Protein AF-A0A1B6FSY3-F1 (afdb_monomer)

Sequence (109 aa):
LNVHLPANELNVYLFATKLNAHVPATELNVYLSAITLNAHVPATGLNVHLPDTELNVHLLDTGLNVHLPATELNVHLPANELNVYLFATKLNTHLPDTGLNVYLFATKL

Solvent-accessible surface area (backbone atoms only — not comparable to full-atom values): 5104 Å² total; per-residue (Å²): 87,80,47,80,54,78,44,61,70,50,77,48,78,50,76,40,68,43,35,38,39,43,42,41,26,45,34,37,40,40,38,44,37,27,47,35,38,39,39,41,33,46,34,55,32,38,39,40,39,41,56,29,44,33,38,40,39,40,40,39,27,53,31,40,38,38,41,40,44,25,44,35,34,38,41,38,45,44,30,49,30,39,41,38,40,40,36,23,45,34,38,47,79,45,68,60,64,82,41,81,46,77,48,81,45,62,80,34,112

pLDDT: mean 90.48, std 4.31, range [68.12, 95.81]

Organism: NCBI:txid1464854

Radius of gyration: 12.7 Å; Cα contacts (8 Å, |Δi|>4): 324; chains: 1; bounding box: 28×31×26 Å

Structure (mmCIF, N/CA/C/O backbone):
data_AF-A0A1B6FSY3-F1
#
_entry.id   AF-A0A1B6FSY3-F1
#
loop_
_atom_site.group_PDB
_atom_site.id
_atom_site.type_symbol
_atom_site.label_atom_id
_atom_site.label_alt_id
_atom_site.label_comp_id
_atom_site.label_asym_id
_atom_site.label_entity_id
_atom_site.label_seq_id
_atom_site.pdbx_PDB_ins_code
_atom_site.Cartn_x
_atom_site.Cartn_y
_atom_site.Cartn_z
_atom_site.occupancy
_atom_site.B_iso_or_equiv
_atom_site.auth_seq_id
_atom_site.auth_comp_id
_atom_site.auth_asym_id
_atom_site.auth_atom_id
_atom_site.pdbx_PDB_model_num
ATOM 1 N N . LEU A 1 1 ? 1.666 17.174 5.389 1.00 93.00 1 LEU A N 1
ATOM 2 C CA . LEU A 1 1 ? 2.772 17.353 4.429 1.00 93.00 1 LEU A CA 1
ATOM 3 C C . LEU A 1 1 ? 2.306 16.823 3.086 1.00 93.00 1 LEU A C 1
ATOM 5 O O . LEU A 1 1 ? 1.722 15.749 3.069 1.00 93.00 1 LEU A O 1
ATOM 9 N N . ASN A 1 2 ? 2.516 17.580 2.011 1.00 94.00 2 ASN A N 1
ATOM 10 C CA . ASN A 1 2 ? 2.194 17.149 0.652 1.00 94.00 2 ASN A CA 1
ATOM 11 C C . ASN A 1 2 ? 3.506 16.951 -0.102 1.00 94.00 2 ASN A C 1
ATOM 13 O O . ASN A 1 2 ? 4.346 17.851 -0.083 1.00 94.00 2 ASN A O 1
ATOM 17 N N . VAL A 1 3 ? 3.683 15.794 -0.733 1.00 91.25 3 VAL A N 1
ATOM 18 C CA . VAL A 1 3 ? 4.914 15.438 -1.446 1.00 91.25 3 VAL A CA 1
ATOM 19 C C . VAL A 1 3 ? 4.588 15.032 -2.873 1.00 91.25 3 VAL A C 1
ATOM 21 O O . VAL A 1 3 ? 3.689 14.225 -3.098 1.00 91.25 3 VAL A O 1
ATOM 24 N N . HIS A 1 4 ? 5.341 15.588 -3.821 1.00 92.69 4 HIS A N 1
ATOM 25 C CA . HIS A 1 4 ? 5.291 15.225 -5.231 1.00 92.69 4 HIS A CA 1
ATOM 26 C C . HIS A 1 4 ? 6.717 15.039 -5.756 1.00 92.69 4 HIS A C 1
ATOM 28 O O . HIS A 1 4 ? 7.483 16.002 -5.779 1.00 92.69 4 HIS A O 1
ATOM 34 N N . LEU A 1 5 ? 7.082 13.807 -6.118 1.00 85.75 5 LEU A N 1
ATOM 35 C CA . LEU A 1 5 ? 8.460 13.439 -6.469 1.00 85.75 5 LEU A CA 1
ATOM 36 C C . LEU A 1 5 ? 8.487 12.493 -7.680 1.00 85.75 5 LEU A C 1
ATOM 38 O O . LEU A 1 5 ? 8.464 11.279 -7.491 1.00 85.75 5 LEU A O 1
ATOM 42 N N . PRO A 1 6 ? 8.511 13.022 -8.914 1.00 87.00 6 PRO A N 1
ATOM 43 C CA . PRO A 1 6 ? 8.746 12.219 -10.106 1.00 87.00 6 PRO A CA 1
ATOM 44 C C . PRO A 1 6 ? 10.237 11.895 -10.269 1.00 87.00 6 PRO A C 1
ATOM 46 O O . PRO A 1 6 ? 11.081 12.788 -10.163 1.00 87.00 6 PRO A O 1
ATOM 49 N N . ALA A 1 7 ? 10.567 10.638 -10.559 1.00 85.00 7 ALA A N 1
ATOM 50 C CA . ALA A 1 7 ? 11.942 10.190 -10.789 1.00 85.00 7 ALA A CA 1
ATOM 51 C C . ALA A 1 7 ? 11.977 8.908 -11.636 1.00 85.00 7 ALA A C 1
ATOM 53 O O . ALA A 1 7 ? 10.959 8.251 -11.790 1.00 85.00 7 ALA A O 1
ATOM 54 N N . ASN A 1 8 ? 13.143 8.521 -12.159 1.00 84.31 8 ASN A N 1
ATOM 55 C CA . ASN A 1 8 ? 13.300 7.178 -12.734 1.00 84.31 8 ASN A CA 1
ATOM 56 C C . ASN A 1 8 ? 13.522 6.144 -11.623 1.00 84.31 8 ASN A C 1
ATOM 58 O O . ASN A 1 8 ? 12.775 5.179 -11.526 1.00 84.31 8 ASN A O 1
ATOM 62 N N . GLU A 1 9 ? 14.497 6.398 -10.753 1.00 92.56 9 GLU A N 1
ATOM 63 C CA . GLU A 1 9 ? 14.801 5.590 -9.571 1.00 92.56 9 GLU A CA 1
ATOM 64 C C . GLU A 1 9 ? 14.731 6.484 -8.338 1.00 92.56 9 GLU A C 1
ATOM 66 O O . GLU A 1 9 ? 15.289 7.590 -8.331 1.00 92.56 9 GLU A O 1
ATOM 71 N N . LEU A 1 10 ? 14.043 6.033 -7.291 1.00 90.88 10 LEU A N 1
ATOM 72 C CA . LEU A 1 10 ? 13.882 6.830 -6.083 1.00 90.88 10 LEU A CA 1
ATOM 73 C C . LEU A 1 10 ? 13.785 5.964 -4.824 1.00 90.88 10 LEU A C 1
ATOM 75 O O . LEU A 1 10 ? 13.182 4.895 -4.803 1.00 90.88 10 LEU A O 1
ATOM 79 N N . ASN A 1 11 ? 14.366 6.477 -3.741 1.00 92.75 11 ASN A N 1
ATOM 80 C CA . ASN A 1 11 ? 14.202 5.939 -2.398 1.00 92.75 11 ASN A CA 1
ATOM 81 C C . ASN A 1 11 ? 13.628 7.048 -1.516 1.00 92.75 11 ASN A C 1
ATOM 83 O O . ASN A 1 11 ? 14.259 8.095 -1.354 1.00 92.75 11 ASN A O 1
ATOM 87 N N . VAL A 1 12 ? 12.436 6.838 -0.960 1.00 90.31 12 VAL A N 1
ATOM 88 C CA . VAL A 1 12 ? 11.751 7.839 -0.130 1.00 90.31 12 VAL A CA 1
ATOM 89 C C . VAL A 1 12 ? 11.649 7.339 1.300 1.00 90.31 12 VAL A C 1
ATOM 91 O O . VAL A 1 12 ? 11.092 6.276 1.548 1.00 90.31 12 VAL A O 1
ATOM 94 N N . TYR A 1 13 ? 12.131 8.156 2.234 1.00 93.69 13 TYR A N 1
ATOM 95 C CA . TYR A 1 13 ? 11.943 7.967 3.668 1.00 93.69 13 TYR A CA 1
ATOM 96 C C . TYR A 1 13 ? 11.313 9.226 4.238 1.00 93.69 13 TYR A C 1
ATOM 98 O O . TYR A 1 13 ? 11.905 10.306 4.161 1.00 93.69 13 TYR A O 1
ATOM 106 N N . LEU A 1 14 ? 10.108 9.108 4.786 1.00 90.75 14 LEU A N 1
ATOM 107 C CA . LEU A 1 14 ? 9.387 10.269 5.285 1.00 90.75 14 LEU A CA 1
ATOM 108 C C . LEU A 1 14 ? 8.562 9.943 6.521 1.00 90.75 14 LEU A C 1
ATOM 110 O O . LEU A 1 14 ? 7.892 8.917 6.592 1.00 90.75 14 LEU A O 1
ATOM 114 N N . PHE A 1 15 ? 8.573 10.877 7.466 1.00 93.19 15 PHE A N 1
ATOM 115 C CA . PHE A 1 15 ? 7.744 10.821 8.657 1.00 93.19 15 PHE A CA 1
ATOM 116 C C . PHE A 1 15 ? 6.964 12.122 8.810 1.00 93.19 15 PHE A C 1
ATOM 118 O O . PHE A 1 15 ? 7.536 13.212 8.729 1.00 93.19 15 PHE A O 1
ATOM 125 N N 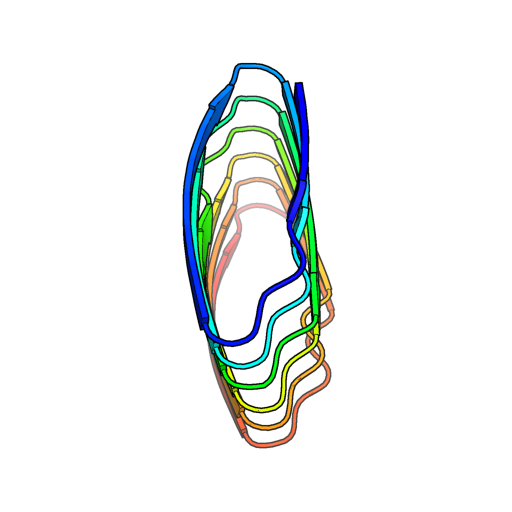. ALA A 1 16 ? 5.656 12.025 9.027 1.00 92.19 16 ALA A N 1
ATOM 126 C CA . ALA A 1 16 ? 4.811 13.186 9.282 1.00 92.19 16 ALA A CA 1
ATOM 127 C C . ALA A 1 16 ? 3.559 12.784 10.055 1.00 92.19 16 ALA A C 1
ATOM 129 O O . ALA A 1 16 ? 3.090 11.672 9.936 1.00 92.19 16 ALA A O 1
ATOM 130 N N . THR A 1 17 ? 2.923 13.695 10.788 1.00 93.81 17 THR A N 1
ATOM 131 C CA . THR A 1 17 ? 1.638 13.372 11.440 1.00 93.81 17 THR A CA 1
ATOM 132 C C . THR A 1 17 ? 0.526 13.102 10.419 1.00 93.81 17 THR A C 1
ATOM 134 O O . THR A 1 17 ? -0.270 12.184 10.587 1.00 93.81 17 THR A O 1
ATOM 137 N N . LYS A 1 18 ? 0.479 13.907 9.352 1.00 95.19 18 LYS A N 1
ATOM 138 C CA . LYS A 1 18 ? -0.437 13.752 8.216 1.00 95.19 18 LYS A CA 1
ATOM 139 C C . LYS A 1 18 ? 0.353 13.871 6.928 1.00 95.19 18 LYS A C 1
ATOM 141 O O . LYS A 1 18 ? 1.052 14.878 6.741 1.00 95.19 18 LYS A O 1
ATOM 146 N N . LEU A 1 19 ? 0.209 12.906 6.034 1.00 94.50 19 LEU 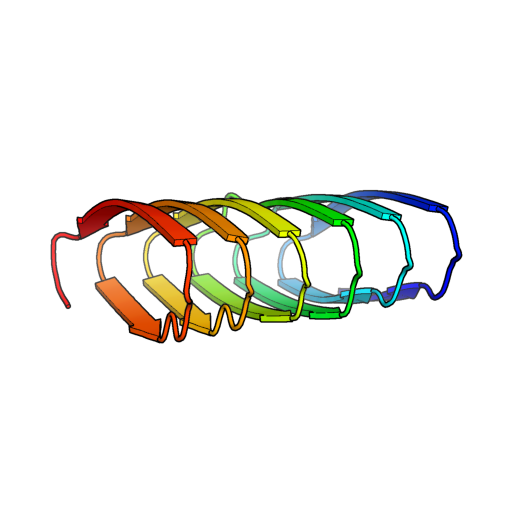A N 1
ATOM 147 C CA . LEU A 1 19 ? 0.955 12.849 4.786 1.00 94.50 19 LEU A CA 1
ATOM 148 C C . LEU A 1 19 ? 0.027 12.570 3.604 1.00 94.50 19 LEU A C 1
ATOM 150 O O . LEU A 1 19 ? -0.823 11.689 3.660 1.00 94.50 19 LEU A O 1
ATOM 154 N N . ASN A 1 20 ? 0.207 13.343 2.539 1.00 94.56 20 ASN A N 1
ATOM 155 C CA . ASN A 1 20 ? -0.334 13.066 1.220 1.00 94.56 20 ASN A CA 1
ATOM 156 C C . ASN A 1 20 ? 0.844 12.953 0.243 1.00 94.56 20 ASN A C 1
ATOM 158 O O . ASN A 1 20 ? 1.584 13.926 0.056 1.00 94.56 20 ASN A O 1
ATOM 162 N N . ALA A 1 21 ? 1.058 11.769 -0.317 1.00 92.06 21 ALA A N 1
ATOM 163 C CA . ALA A 1 21 ? 2.207 11.458 -1.155 1.00 92.06 21 ALA A CA 1
ATOM 164 C C . ALA A 1 21 ? 1.764 11.060 -2.566 1.00 92.06 21 ALA A C 1
ATOM 166 O O . ALA A 1 21 ? 0.981 10.130 -2.739 1.00 92.06 21 ALA A O 1
ATOM 167 N N . HIS A 1 22 ? 2.314 11.738 -3.572 1.00 93.06 22 HIS A N 1
ATOM 168 C CA . HIS A 1 22 ? 2.181 11.370 -4.977 1.00 93.06 22 HIS A CA 1
ATOM 169 C C . HIS A 1 22 ? 3.568 11.152 -5.590 1.00 93.06 22 HIS A C 1
ATOM 171 O O . HIS A 1 22 ? 4.284 12.115 -5.875 1.00 93.06 22 HIS A O 1
ATOM 177 N N . VAL A 1 23 ? 3.958 9.895 -5.794 1.00 88.25 23 VAL A N 1
ATOM 178 C CA . VAL A 1 23 ? 5.350 9.537 -6.118 1.00 88.25 23 VAL A CA 1
ATOM 179 C C . VAL A 1 23 ? 5.391 8.616 -7.341 1.00 88.25 23 VAL A C 1
ATOM 181 O O . VAL A 1 23 ? 5.375 7.403 -7.183 1.00 88.25 23 VAL A O 1
ATOM 184 N N . PRO A 1 24 ? 5.380 9.164 -8.567 1.00 88.25 24 PRO A N 1
ATOM 185 C CA . PRO A 1 24 ? 5.518 8.362 -9.774 1.00 88.25 24 PRO A CA 1
ATOM 186 C C . PRO A 1 24 ? 6.995 8.064 -10.055 1.00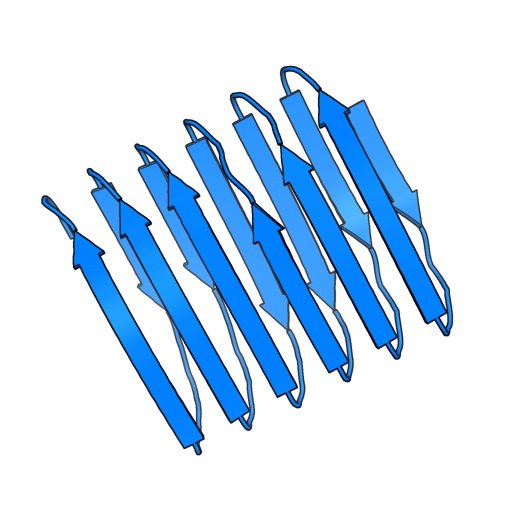 88.25 24 PRO A C 1
ATOM 188 O O . PRO A 1 24 ? 7.808 8.990 -10.107 1.00 88.25 24 PRO A O 1
ATOM 191 N N . ALA A 1 25 ? 7.343 6.796 -10.266 1.00 88.00 25 ALA A N 1
ATOM 192 C CA . ALA A 1 25 ? 8.702 6.415 -10.652 1.00 88.00 25 ALA A CA 1
ATOM 193 C C . ALA A 1 25 ? 8.755 5.114 -11.455 1.00 88.00 25 ALA A C 1
ATOM 195 O O . ALA A 1 25 ? 7.779 4.386 -11.489 1.00 88.00 25 ALA A O 1
ATOM 196 N N . THR A 1 26 ? 9.874 4.804 -12.107 1.00 88.62 26 THR A N 1
ATOM 197 C CA . THR A 1 26 ? 10.054 3.493 -12.758 1.00 88.62 26 THR A CA 1
ATOM 198 C C . THR A 1 26 ? 10.354 2.431 -11.701 1.00 88.62 26 THR A C 1
ATOM 200 O O . THR A 1 26 ? 9.641 1.433 -11.608 1.00 88.62 26 THR A O 1
ATOM 203 N N . GLU A 1 27 ? 11.353 2.684 -10.854 1.00 90.44 27 GLU A N 1
ATOM 204 C CA . GLU A 1 27 ? 11.693 1.855 -9.698 1.00 90.44 27 GLU A CA 1
ATOM 205 C C . GLU A 1 27 ? 11.627 2.684 -8.418 1.00 90.44 27 GLU A C 1
ATOM 207 O O . GLU A 1 27 ? 12.171 3.793 -8.336 1.00 90.44 27 GLU A O 1
ATOM 212 N N . LEU A 1 28 ? 10.959 2.146 -7.401 1.00 91.19 28 LEU A N 1
ATOM 213 C CA . LEU A 1 28 ? 10.702 2.884 -6.179 1.00 91.19 28 LEU A CA 1
ATOM 214 C C . LEU A 1 28 ? 10.771 1.994 -4.939 1.00 91.19 28 LEU A C 1
ATOM 216 O O . LEU A 1 28 ? 10.050 1.004 -4.821 1.00 91.19 28 LEU A O 1
ATOM 220 N N . ASN A 1 29 ? 11.570 2.419 -3.957 1.00 93.00 29 ASN A N 1
ATOM 221 C CA . ASN A 1 29 ? 11.463 1.919 -2.588 1.00 93.00 29 ASN A CA 1
ATOM 222 C C . ASN A 1 29 ? 10.912 3.023 -1.684 1.00 93.00 29 ASN A C 1
ATOM 224 O O . ASN A 1 29 ? 11.480 4.116 -1.580 1.00 93.00 29 ASN A O 1
ATOM 228 N N . VAL A 1 30 ? 9.805 2.732 -1.010 1.00 90.25 30 VAL A N 1
ATOM 229 C CA . VAL A 1 30 ? 9.084 3.695 -0.182 1.00 90.25 30 VAL A CA 1
ATOM 230 C C . VAL A 1 30 ? 8.990 3.207 1.252 1.00 90.25 30 VAL A C 1
ATOM 232 O O . VAL A 1 30 ? 8.467 2.129 1.527 1.00 90.25 30 VAL A O 1
ATOM 235 N N . TYR A 1 31 ? 9.394 4.078 2.171 1.00 93.88 31 TYR A N 1
ATOM 236 C CA . TYR A 1 31 ? 9.055 3.993 3.580 1.00 93.88 31 TYR A CA 1
ATOM 237 C C . TYR A 1 31 ? 8.416 5.312 4.024 1.00 93.88 31 TYR A C 1
ATOM 239 O O . TYR A 1 31 ? 9.099 6.328 4.191 1.00 93.88 31 TYR A O 1
ATOM 247 N N . LEU A 1 32 ? 7.098 5.316 4.216 1.00 91.25 32 LEU A N 1
ATOM 248 C CA . LEU A 1 32 ? 6.381 6.465 4.779 1.00 91.25 32 LEU A CA 1
ATOM 249 C C . LEU A 1 32 ? 5.720 6.026 6.069 1.00 91.25 32 LEU A C 1
ATOM 251 O O . LEU A 1 32 ? 5.147 4.950 6.115 1.00 91.25 32 LEU A O 1
ATOM 255 N N . SER A 1 33 ? 5.773 6.863 7.096 1.00 90.38 33 SER A N 1
ATOM 256 C CA . SER A 1 33 ? 5.028 6.617 8.325 1.00 90.38 33 SER A CA 1
ATOM 257 C C . SER A 1 33 ? 4.374 7.897 8.819 1.00 90.38 33 SER A C 1
ATOM 259 O O . SER A 1 33 ? 4.973 8.981 8.821 1.00 90.38 33 SER A O 1
ATOM 261 N N . ALA A 1 34 ? 3.120 7.767 9.214 1.00 91.75 34 ALA A N 1
ATOM 262 C CA . ALA A 1 34 ? 2.260 8.826 9.681 1.00 91.75 34 ALA A CA 1
ATOM 263 C C . ALA A 1 34 ? 1.152 8.308 10.611 1.00 91.75 34 ALA A C 1
ATOM 265 O O . ALA A 1 34 ? 0.996 7.122 10.877 1.00 91.75 34 ALA A O 1
ATOM 266 N N . ILE A 1 35 ? 0.371 9.236 11.169 1.00 93.44 35 ILE A N 1
ATOM 267 C CA . ILE A 1 35 ? -0.901 8.860 11.803 1.00 93.44 35 ILE A CA 1
ATOM 2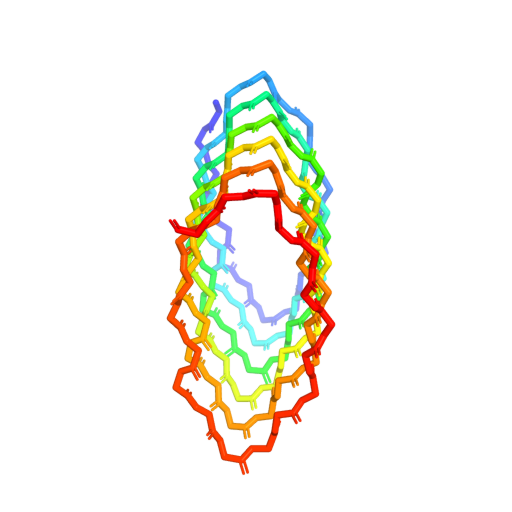68 C C . ILE A 1 35 ? -1.941 8.643 10.706 1.00 93.44 35 ILE A C 1
ATOM 270 O O . ILE A 1 35 ? -2.654 7.645 10.714 1.00 93.44 35 ILE A O 1
ATOM 274 N N . THR A 1 36 ? -1.994 9.577 9.756 1.00 94.12 36 THR A N 1
ATOM 275 C CA . THR A 1 36 ? -2.866 9.502 8.585 1.00 94.12 36 THR A CA 1
ATOM 276 C C . THR A 1 36 ? -2.024 9.630 7.322 1.00 94.12 36 THR A C 1
ATOM 278 O O . THR A 1 36 ? -1.373 10.665 7.116 1.00 94.12 36 THR A O 1
ATOM 281 N N . LEU A 1 37 ? -2.095 8.624 6.454 1.00 95.00 37 LEU A N 1
ATOM 282 C CA . LEU A 1 37 ? -1.428 8.614 5.159 1.00 95.00 37 LEU A CA 1
ATOM 283 C C . LEU A 1 37 ? -2.428 8.417 4.018 1.00 95.00 37 LEU A C 1
ATOM 285 O O . LEU A 1 37 ? -3.247 7.499 4.024 1.00 95.00 37 LEU A O 1
ATOM 289 N N . ASN A 1 38 ? -2.309 9.275 3.008 1.00 95.81 38 ASN A N 1
ATOM 290 C CA . ASN A 1 38 ? -2.871 9.062 1.683 1.00 95.81 38 ASN A CA 1
ATOM 291 C C . ASN A 1 38 ? -1.722 8.953 0.673 1.00 95.81 38 ASN A C 1
ATOM 293 O O . ASN A 1 38 ? -0.902 9.870 0.583 1.00 95.81 38 ASN A O 1
ATOM 297 N N . ALA A 1 39 ? -1.632 7.837 -0.044 1.00 92.94 39 ALA A N 1
ATOM 298 C CA . ALA A 1 39 ? -0.547 7.578 -0.983 1.00 92.94 39 ALA A CA 1
ATOM 299 C C . ALA A 1 39 ? -1.078 7.165 -2.359 1.00 92.94 39 ALA A C 1
ATOM 301 O O . ALA A 1 39 ? -1.900 6.257 -2.476 1.00 92.94 39 ALA A O 1
ATOM 302 N N . HIS A 1 40 ? -0.556 7.814 -3.401 1.00 93.62 40 HIS A N 1
ATOM 303 C CA . HIS A 1 40 ? -0.786 7.476 -4.800 1.00 93.62 40 HIS A CA 1
ATOM 304 C C . HIS A 1 40 ? 0.553 7.271 -5.510 1.00 93.62 40 HIS A C 1
ATOM 306 O O . HIS A 1 40 ? 1.324 8.220 -5.689 1.00 93.62 40 HIS A O 1
ATOM 312 N N . VAL A 1 41 ? 0.844 6.035 -5.905 1.00 88.50 41 VAL A N 1
ATOM 313 C CA . VAL A 1 41 ? 2.190 5.646 -6.341 1.00 88.50 41 VAL A CA 1
ATOM 314 C C . VAL A 1 41 ? 2.111 4.749 -7.579 1.00 88.50 41 VAL A C 1
ATOM 316 O O . VAL A 1 41 ? 1.914 3.540 -7.459 1.00 88.50 41 VAL A O 1
ATOM 319 N N . PRO A 1 42 ? 2.220 5.334 -8.781 1.00 88.00 42 PRO A N 1
ATOM 320 C CA . PRO A 1 42 ? 2.393 4.578 -10.017 1.00 88.00 42 PRO A CA 1
ATOM 321 C C . PRO A 1 42 ? 3.866 4.202 -10.220 1.00 88.00 42 PRO A C 1
ATOM 323 O O . PRO A 1 42 ? 4.715 5.099 -10.212 1.00 88.00 42 PRO A O 1
ATOM 326 N N . ALA A 1 43 ? 4.157 2.919 -10.442 1.00 87.12 43 ALA A N 1
ATOM 327 C CA . ALA A 1 43 ? 5.501 2.457 -10.779 1.00 87.12 43 ALA A CA 1
ATOM 328 C C . ALA A 1 43 ? 5.543 1.209 -11.680 1.00 87.12 43 ALA A C 1
ATOM 330 O O . ALA A 1 43 ? 4.504 0.722 -12.115 1.00 87.12 43 ALA A O 1
ATOM 331 N N . THR A 1 44 ? 6.748 0.761 -12.050 1.00 83.19 44 THR A N 1
ATOM 332 C CA . THR A 1 44 ? 6.993 -0.530 -12.737 1.00 83.19 44 THR A CA 1
ATOM 333 C C . THR A 1 44 ? 7.764 -1.543 -11.879 1.00 83.19 44 THR A C 1
ATOM 335 O O . THR A 1 44 ? 7.875 -2.715 -12.243 1.00 83.19 44 THR A O 1
ATOM 338 N N . GLY A 1 45 ? 8.286 -1.104 -10.736 1.00 86.56 45 GLY A N 1
ATOM 339 C CA . GLY A 1 45 ? 8.800 -1.961 -9.682 1.00 86.56 45 GLY A CA 1
ATOM 340 C C . GLY A 1 45 ? 8.723 -1.225 -8.351 1.00 86.56 45 GLY A C 1
ATOM 341 O O . GLY A 1 45 ? 9.399 -0.208 -8.158 1.00 86.56 45 GLY A O 1
ATOM 342 N N . LEU A 1 46 ? 7.907 -1.740 -7.435 1.00 89.69 46 LEU A N 1
ATOM 343 C CA . LEU A 1 46 ? 7.564 -1.039 -6.206 1.00 89.69 46 LEU A CA 1
ATOM 344 C C . LEU A 1 46 ? 7.729 -1.919 -4.977 1.00 89.69 46 LEU A C 1
ATOM 346 O O . LEU A 1 46 ? 7.115 -2.978 -4.846 1.00 89.69 46 LEU A O 1
ATOM 350 N N . ASN A 1 47 ? 8.519 -1.418 -4.033 1.00 92.50 47 ASN A N 1
ATOM 351 C CA . ASN A 1 47 ? 8.644 -1.979 -2.699 1.00 92.50 47 ASN A CA 1
ATOM 352 C C . ASN A 1 47 ? 8.206 -0.945 -1.662 1.00 92.50 47 ASN A C 1
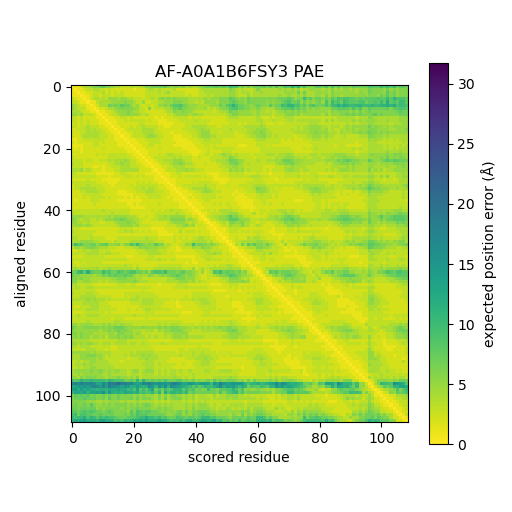ATOM 354 O O . ASN A 1 47 ? 8.772 0.148 -1.579 1.00 92.50 47 ASN A O 1
ATOM 358 N N . VAL A 1 48 ? 7.175 -1.266 -0.887 1.00 90.81 48 VAL A N 1
ATOM 359 C CA . VAL A 1 48 ? 6.470 -0.294 -0.047 1.00 90.81 48 VAL A CA 1
ATOM 360 C C . VAL A 1 48 ? 6.280 -0.825 1.361 1.00 90.81 48 VAL A C 1
ATOM 362 O O . VAL A 1 48 ? 5.753 -1.916 1.571 1.00 90.81 48 VAL A O 1
ATOM 365 N N . HIS A 1 49 ? 6.621 0.010 2.338 1.00 94.12 49 HIS A N 1
ATOM 366 C CA . HIS A 1 49 ? 6.306 -0.213 3.741 1.00 94.12 49 HIS A CA 1
ATOM 367 C C . HIS A 1 49 ? 5.661 1.044 4.329 1.00 94.12 49 HIS A C 1
ATOM 369 O O . HIS A 1 49 ? 6.313 2.086 4.411 1.00 94.12 49 HIS A O 1
ATOM 375 N N . LEU A 1 50 ? 4.397 0.938 4.756 1.00 92.19 50 LEU A N 1
ATOM 376 C CA . LEU A 1 50 ? 3.631 2.065 5.307 1.00 92.19 50 LEU A CA 1
ATOM 377 C C . LEU A 1 50 ? 2.969 1.686 6.643 1.00 92.19 50 LEU A C 1
ATOM 379 O O . LEU A 1 50 ? 1.879 1.109 6.634 1.00 92.19 50 LEU A O 1
ATOM 383 N N . PRO A 1 51 ? 3.641 1.910 7.789 1.00 86.81 51 PRO A N 1
ATOM 384 C CA . PRO A 1 51 ? 3.066 1.688 9.102 1.00 86.81 51 PRO A CA 1
ATOM 385 C C . PRO A 1 51 ? 2.364 2.954 9.603 1.00 86.81 51 PRO A C 1
ATOM 387 O O . PRO A 1 51 ? 3.023 3.957 9.913 1.00 86.81 51 PRO A O 1
ATOM 390 N N . ASP A 1 52 ? 1.037 2.876 9.732 1.00 89.06 52 ASP A N 1
ATOM 391 C CA . ASP A 1 52 ? 0.179 4.033 10.012 1.00 89.06 52 ASP A CA 1
ATOM 392 C C . ASP A 1 52 ? -1.036 3.687 10.889 1.00 89.06 52 ASP A C 1
ATOM 394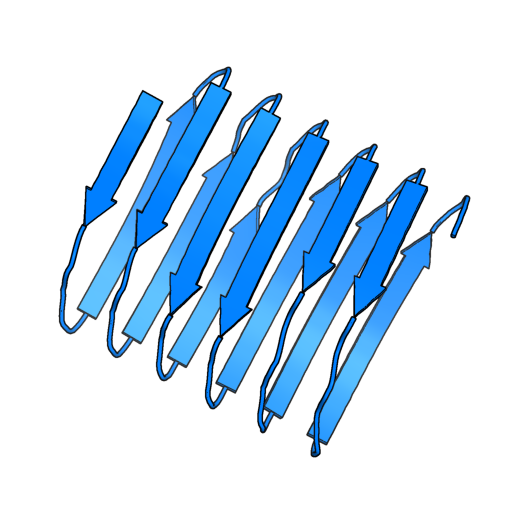 O O . ASP A 1 52 ? -1.367 2.525 11.097 1.00 89.06 52 ASP A O 1
ATOM 398 N N . THR A 1 53 ? -1.752 4.687 11.411 1.00 90.12 53 THR A N 1
ATOM 399 C CA . THR A 1 53 ? -3.050 4.435 12.070 1.00 90.12 53 THR A CA 1
ATOM 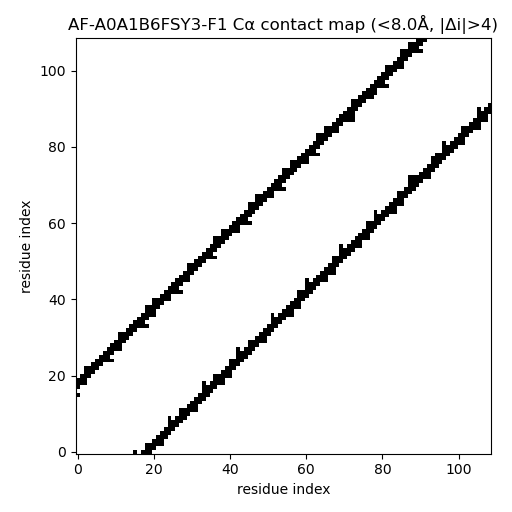400 C C . THR A 1 53 ? -4.165 4.312 11.035 1.00 90.12 53 THR A C 1
ATOM 402 O O . THR A 1 53 ? -4.925 3.342 11.051 1.00 90.12 53 THR A O 1
ATOM 405 N N . GLU A 1 54 ? -4.245 5.287 10.132 1.00 92.56 54 GLU A N 1
ATOM 406 C CA . GLU A 1 54 ? -5.216 5.367 9.044 1.00 92.56 54 GLU A CA 1
ATOM 407 C C . GLU A 1 54 ? -4.479 5.432 7.710 1.00 92.56 54 GLU A C 1
ATOM 409 O O . GLU A 1 54 ? -3.689 6.351 7.465 1.00 92.56 54 GLU A O 1
ATOM 414 N N . LEU A 1 55 ? -4.776 4.477 6.836 1.00 93.50 55 LEU A N 1
ATOM 415 C CA . LEU A 1 55 ? -4.088 4.313 5.570 1.00 93.50 55 LEU A CA 1
ATOM 416 C C . LEU A 1 55 ? -5.086 4.279 4.410 1.00 93.50 55 LEU A C 1
ATOM 418 O O . LEU A 1 55 ? -6.000 3.453 4.387 1.00 93.50 55 LEU A O 1
ATOM 422 N N . ASN A 1 56 ? -4.886 5.151 3.424 1.00 94.88 56 ASN A N 1
ATOM 423 C CA . ASN A 1 56 ? -5.569 5.088 2.135 1.00 94.88 56 ASN A CA 1
ATOM 424 C C . ASN A 1 56 ? -4.530 5.045 1.014 1.00 94.88 56 ASN A C 1
ATOM 426 O O . ASN A 1 56 ? -3.756 5.990 0.849 1.00 94.88 56 ASN A O 1
ATOM 430 N N . VAL A 1 57 ? -4.486 3.941 0.273 1.00 93.00 57 VAL A N 1
ATOM 431 C CA . VAL A 1 57 ? -3.405 3.676 -0.675 1.00 93.00 57 VAL A CA 1
ATOM 432 C C . VAL A 1 57 ? -3.946 3.259 -2.028 1.00 93.00 57 VAL A C 1
ATOM 434 O O . VAL A 1 57 ? -4.762 2.346 -2.139 1.00 93.00 57 VAL A O 1
ATOM 437 N N . HIS A 1 58 ? -3.400 3.887 -3.061 1.00 93.62 58 HIS A N 1
ATOM 438 C CA . HIS A 1 58 ? -3.515 3.449 -4.438 1.00 93.62 58 HIS A CA 1
ATOM 439 C C . HIS A 1 58 ? -2.115 3.230 -5.020 1.00 93.62 58 HIS A C 1
ATOM 441 O O . HIS A 1 58 ? -1.385 4.196 -5.259 1.00 93.62 58 HIS A O 1
ATOM 447 N N . LEU A 1 59 ? -1.736 1.968 -5.226 1.00 89.81 59 LEU A N 1
ATOM 448 C CA . LEU A 1 59 ? -0.471 1.603 -5.870 1.00 89.81 59 LEU A CA 1
ATOM 449 C C . LEU A 1 59 ? -0.790 0.896 -7.182 1.00 89.81 59 LEU A C 1
ATOM 451 O O . LEU A 1 59 ? -1.555 -0.061 -7.181 1.00 89.81 59 LEU A O 1
ATOM 455 N N . LEU A 1 60 ? -0.217 1.368 -8.281 1.00 87.88 60 LEU A N 1
ATOM 456 C CA . LEU A 1 60 ? -0.373 0.758 -9.598 1.00 87.88 60 LEU A CA 1
ATOM 457 C C . LEU A 1 60 ? 1.006 0.323 -10.071 1.00 87.88 60 LEU A C 1
ATOM 459 O O . LEU A 1 60 ? 1.879 1.181 -10.197 1.00 87.88 60 LEU A O 1
ATOM 463 N N . ASP A 1 61 ? 1.186 -0.970 -10.337 1.00 84.44 61 ASP A N 1
ATOM 464 C CA . ASP A 1 61 ? 2.480 -1.496 -10.776 1.00 84.44 61 ASP A CA 1
ATOM 465 C C . ASP A 1 61 ? 2.361 -2.733 -11.675 1.00 84.44 61 ASP A C 1
ATOM 467 O O . ASP A 1 61 ? 1.355 -3.425 -11.679 1.00 84.44 61 ASP A O 1
ATOM 471 N N . THR A 1 62 ? 3.402 -3.045 -12.435 1.00 83.19 62 THR A N 1
ATOM 472 C CA . THR A 1 62 ? 3.644 -4.380 -12.979 1.00 83.19 62 THR A CA 1
ATOM 473 C C . THR A 1 62 ? 4.120 -5.393 -11.926 1.00 83.19 62 THR A C 1
ATOM 475 O O . THR A 1 62 ? 3.752 -6.558 -12.042 1.00 83.19 62 THR A O 1
ATOM 478 N N . GLY A 1 63 ? 4.877 -4.981 -10.902 1.00 86.69 63 GLY A N 1
ATOM 479 C CA . GLY A 1 63 ? 5.377 -5.835 -9.821 1.00 86.69 63 GLY A CA 1
ATOM 480 C C . GLY A 1 63 ? 5.409 -5.118 -8.468 1.00 86.69 63 GLY A C 1
ATOM 481 O O . GLY A 1 63 ? 6.134 -4.143 -8.275 1.00 86.69 63 GLY A O 1
ATOM 482 N N . LEU A 1 64 ? 4.634 -5.627 -7.510 1.00 88.06 64 LEU A N 1
ATOM 483 C CA . LEU A 1 64 ? 4.373 -4.970 -6.227 1.00 88.06 64 LEU A CA 1
ATOM 484 C C . LEU A 1 64 ? 4.777 -5.867 -5.050 1.00 88.06 64 LEU A C 1
ATOM 486 O O . LEU A 1 64 ? 4.285 -6.986 -4.909 1.00 88.06 64 LEU A O 1
ATOM 490 N N . ASN A 1 65 ? 5.627 -5.345 -4.164 1.00 92.94 65 ASN A N 1
ATOM 491 C CA . ASN A 1 65 ? 5.914 -5.925 -2.853 1.00 92.94 65 ASN A CA 1
ATOM 492 C C . ASN A 1 65 ? 5.520 -4.931 -1.754 1.00 92.94 65 ASN A C 1
ATOM 494 O O . ASN A 1 65 ? 6.057 -3.825 -1.686 1.00 92.94 65 ASN A O 1
ATOM 498 N N . VAL A 1 66 ? 4.548 -5.295 -0.917 1.00 92.31 66 VAL A N 1
ATOM 499 C CA . VAL A 1 66 ? 3.866 -4.331 -0.044 1.00 92.31 66 VAL A CA 1
ATOM 500 C C . VAL A 1 66 ? 3.690 -4.867 1.367 1.00 92.31 66 VAL A C 1
ATOM 502 O O . VAL A 1 66 ? 3.190 -5.972 1.569 1.00 92.31 66 VAL A O 1
ATOM 505 N N . HIS A 1 67 ? 4.009 -4.033 2.353 1.00 95.31 67 HIS A N 1
ATOM 506 C CA . HIS A 1 67 ? 3.758 -4.292 3.765 1.00 95.31 67 HIS A CA 1
ATOM 507 C C . HIS A 1 67 ? 3.013 -3.113 4.403 1.00 95.31 67 HIS A C 1
ATOM 509 O O . HIS A 1 67 ? 3.594 -2.051 4.644 1.00 95.31 67 HIS A O 1
ATOM 515 N N . LEU A 1 68 ? 1.717 -3.301 4.673 1.00 94.06 68 LEU A N 1
ATOM 516 C CA . LEU A 1 68 ? 0.805 -2.243 5.125 1.00 94.06 68 LEU A CA 1
ATOM 517 C C . LEU A 1 68 ? 0.123 -2.614 6.458 1.00 94.06 68 LEU A C 1
ATOM 519 O O . LEU A 1 68 ? -0.985 -3.163 6.459 1.00 94.06 68 LEU A O 1
ATOM 523 N N . PRO A 1 69 ? 0.767 -2.358 7.607 1.00 92.81 69 PRO A N 1
ATOM 524 C CA . PRO A 1 69 ? 0.127 -2.473 8.909 1.00 92.81 69 PRO A CA 1
ATOM 525 C C . PRO A 1 69 ? -0.601 -1.173 9.280 1.00 92.81 69 PRO A C 1
ATOM 527 O O . PRO A 1 69 ? 0.023 -0.115 9.376 1.00 92.81 69 PRO A O 1
ATOM 530 N N . ALA A 1 70 ? -1.909 -1.260 9.539 1.00 93.44 70 ALA A N 1
ATOM 531 C CA . ALA A 1 70 ? -2.702 -0.121 9.995 1.00 93.44 70 ALA A CA 1
ATOM 532 C C . ALA A 1 70 ? -3.829 -0.478 10.974 1.00 93.44 70 ALA A C 1
ATOM 534 O O . ALA A 1 70 ? -4.140 -1.640 11.198 1.00 93.44 70 ALA A O 1
ATOM 535 N N . THR A 1 71 ? -4.475 0.516 11.591 1.00 94.75 71 THR A N 1
ATOM 536 C CA . THR A 1 71 ? -5.746 0.271 12.300 1.00 94.75 71 THR A CA 1
ATOM 537 C C . THR A 1 71 ? -6.895 0.239 11.299 1.00 94.75 71 THR A C 1
ATOM 539 O O . THR A 1 71 ? -7.674 -0.718 11.278 1.00 94.75 71 THR A O 1
ATOM 542 N N . GLU A 1 72 ? -6.971 1.257 10.446 1.00 94.56 72 GLU A N 1
ATOM 543 C CA . GLU A 1 72 ? -7.925 1.350 9.343 1.00 94.56 72 GLU A CA 1
ATOM 544 C C . GLU A 1 72 ? -7.171 1.396 8.019 1.00 94.56 72 GLU A C 1
ATOM 546 O O . GLU A 1 72 ? -6.281 2.225 7.831 1.00 94.56 72 GLU A O 1
ATOM 551 N N . LEU A 1 73 ? -7.528 0.490 7.114 1.00 95.25 73 LEU A N 1
ATOM 552 C CA . LEU A 1 73 ? -6.813 0.266 5.870 1.00 95.25 73 LEU A CA 1
ATOM 553 C C . LEU A 1 73 ? -7.793 0.258 4.699 1.00 95.25 73 LEU A C 1
ATOM 555 O O . LEU A 1 73 ? -8.708 -0.562 4.660 1.00 95.25 73 LEU A O 1
ATOM 559 N N . ASN A 1 74 ? -7.595 1.162 3.743 1.00 95.62 74 ASN A N 1
ATOM 560 C CA . ASN A 1 74 ? -8.281 1.163 2.457 1.00 95.62 74 ASN A CA 1
ATOM 561 C C . ASN A 1 74 ? -7.239 1.088 1.341 1.00 95.62 74 ASN A C 1
ATOM 563 O O . ASN A 1 74 ? -6.411 1.991 1.218 1.00 95.62 74 ASN A O 1
ATOM 567 N N . VAL A 1 75 ? -7.247 0.006 0.566 1.00 93.56 75 VAL A N 1
ATOM 568 C CA . VAL A 1 75 ? -6.213 -0.243 -0.441 1.00 93.56 75 VAL A CA 1
ATOM 569 C C . VAL A 1 75 ? -6.796 -0.629 -1.789 1.00 93.56 75 VAL A C 1
ATOM 571 O O . VAL A 1 75 ? -7.712 -1.444 -1.898 1.00 93.56 75 VAL A O 1
ATOM 574 N N . HIS A 1 76 ? -6.190 -0.072 -2.829 1.00 94.12 76 HIS A N 1
ATOM 575 C CA . HIS A 1 76 ? -6.376 -0.486 -4.206 1.00 94.12 76 HIS A CA 1
ATOM 576 C C . HIS A 1 76 ? -5.005 -0.771 -4.818 1.00 94.12 76 HIS A C 1
ATOM 578 O O . HIS A 1 76 ? -4.200 0.151 -4.960 1.00 94.12 76 HIS A O 1
ATOM 584 N N . LEU A 1 77 ? -4.735 -2.040 -5.137 1.00 91.06 77 LEU A N 1
ATOM 585 C CA . LEU A 1 77 ? -3.428 -2.501 -5.622 1.00 91.06 77 LEU A CA 1
ATOM 586 C C . LEU A 1 77 ? -3.565 -3.292 -6.939 1.00 91.06 77 LEU A C 1
ATOM 588 O O . LEU A 1 77 ? -3.453 -4.517 -6.928 1.00 91.06 77 LEU A O 1
ATOM 592 N N . PRO A 1 78 ? -3.881 -2.637 -8.066 1.00 87.75 78 PRO A N 1
ATOM 593 C CA . PRO A 1 78 ? -3.817 -3.266 -9.384 1.00 87.75 78 PRO A CA 1
ATOM 594 C C . PRO A 1 78 ? -2.374 -3.619 -9.775 1.00 87.75 78 PRO A C 1
ATOM 596 O O . PRO A 1 78 ? -1.532 -2.720 -9.873 1.00 87.75 78 PRO A O 1
ATOM 599 N N . ALA A 1 79 ? -2.114 -4.909 -10.032 1.00 86.56 79 ALA A N 1
ATOM 600 C CA . ALA A 1 79 ? -0.814 -5.385 -10.504 1.00 86.56 79 ALA A CA 1
ATOM 601 C C . ALA A 1 79 ? -0.876 -6.623 -11.415 1.00 86.56 79 ALA A C 1
ATOM 603 O O . ALA A 1 79 ? -1.935 -7.226 -11.585 1.00 86.56 79 ALA A O 1
ATOM 604 N N . ASN A 1 80 ? 0.257 -6.966 -12.046 1.00 86.19 80 ASN A N 1
ATOM 605 C CA . ASN A 1 80 ? 0.417 -8.265 -12.719 1.00 86.19 80 ASN A CA 1
ATOM 606 C C . ASN A 1 80 ? 0.966 -9.331 -11.760 1.00 86.19 80 ASN A C 1
ATOM 608 O O . ASN A 1 80 ? 0.546 -10.490 -11.840 1.00 86.19 80 ASN A O 1
ATOM 612 N N . GLU A 1 81 ? 1.927 -8.931 -10.919 1.00 86.94 81 GLU A N 1
ATOM 613 C CA . GLU A 1 81 ? 2.513 -9.730 -9.846 1.00 86.94 81 GLU A CA 1
ATOM 614 C C . GLU A 1 81 ? 2.419 -8.975 -8.519 1.00 86.94 81 GLU A C 1
ATOM 616 O O . GLU A 1 81 ? 2.916 -7.849 -8.383 1.00 86.94 81 GLU A O 1
ATOM 621 N N . LEU A 1 82 ? 1.824 -9.622 -7.518 1.00 89.19 82 LEU A N 1
ATOM 622 C CA . LEU A 1 82 ? 1.527 -8.992 -6.241 1.00 89.19 82 LEU A CA 1
ATOM 623 C C . LEU A 1 82 ? 1.963 -9.879 -5.069 1.00 89.19 82 LEU A C 1
ATOM 625 O O . LEU A 1 82 ? 1.450 -10.982 -4.875 1.00 89.19 82 LEU A O 1
ATOM 629 N N . ASN A 1 83 ? 2.878 -9.367 -4.245 1.00 92.44 83 ASN A N 1
ATOM 630 C CA . ASN A 1 83 ? 3.238 -9.935 -2.949 1.00 92.44 83 ASN A CA 1
ATOM 631 C C . ASN A 1 83 ? 2.859 -8.950 -1.839 1.00 92.44 83 ASN A C 1
ATOM 633 O O . ASN A 1 83 ? 3.478 -7.895 -1.693 1.00 92.44 83 ASN A O 1
ATOM 637 N N . VAL A 1 84 ? 1.818 -9.272 -1.071 1.00 91.81 84 VAL A N 1
ATOM 638 C CA . VAL A 1 84 ? 1.228 -8.331 -0.112 1.00 91.81 84 VAL A CA 1
ATOM 639 C C . VAL A 1 84 ? 1.103 -8.942 1.263 1.00 91.81 84 VAL A C 1
ATOM 641 O O . VAL A 1 84 ? 0.537 -10.020 1.444 1.00 91.81 84 VAL A O 1
ATOM 644 N N . TYR A 1 85 ? 1.518 -8.164 2.251 1.00 94.19 85 TYR A N 1
ATOM 645 C CA . TYR A 1 85 ? 1.178 -8.363 3.643 1.00 94.19 85 TYR A CA 1
ATOM 646 C C . TYR A 1 85 ? 0.320 -7.194 4.129 1.00 94.19 85 TYR A C 1
ATOM 648 O O . TYR A 1 85 ? 0.792 -6.059 4.242 1.00 94.19 85 TYR A O 1
ATOM 656 N N . LEU A 1 86 ? -0.949 -7.473 4.429 1.00 93.06 86 LEU A N 1
ATOM 657 C CA . LEU A 1 86 ? -1.886 -6.498 4.983 1.00 93.06 86 LEU A CA 1
ATOM 658 C C . LEU A 1 86 ? -2.287 -6.919 6.394 1.00 93.06 86 LEU A C 1
ATOM 660 O O . LEU A 1 86 ? -2.766 -8.035 6.616 1.00 93.06 86 LEU A O 1
ATOM 664 N N . PHE A 1 87 ? -2.143 -5.998 7.341 1.00 93.81 87 PHE A N 1
ATOM 665 C CA . PHE A 1 87 ? -2.592 -6.186 8.714 1.00 93.81 87 PHE A CA 1
ATOM 666 C C . PHE A 1 87 ? -3.461 -5.000 9.113 1.00 93.81 87 PHE A C 1
ATOM 668 O O . PHE A 1 87 ? -2.972 -3.872 9.132 1.00 93.81 87 PHE A O 1
ATOM 675 N N . ALA A 1 88 ? -4.733 -5.240 9.439 1.00 94.38 88 ALA A N 1
ATOM 676 C CA . ALA A 1 88 ? -5.613 -4.173 9.892 1.00 94.38 88 ALA A CA 1
ATOM 677 C C . ALA A 1 88 ? -6.672 -4.576 10.917 1.00 9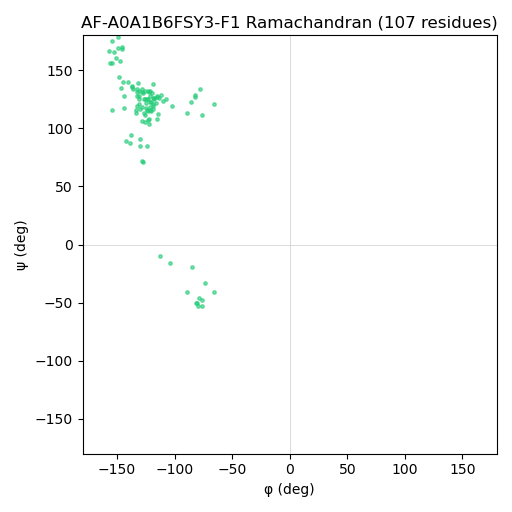4.38 88 ALA A C 1
ATOM 679 O O . ALA A 1 88 ? -7.082 -5.727 11.024 1.00 94.38 88 ALA A O 1
ATOM 680 N N . THR A 1 89 ? -7.179 -3.601 11.673 1.00 94.88 89 THR A N 1
ATOM 681 C CA . THR A 1 89 ? -8.406 -3.820 12.453 1.00 94.88 89 THR A CA 1
ATOM 682 C C . THR A 1 89 ? -9.615 -3.776 11.526 1.00 94.88 89 THR A C 1
ATOM 684 O O . THR A 1 89 ? -10.443 -4.684 11.582 1.00 94.88 89 THR A O 1
ATOM 687 N N . LYS A 1 90 ? -9.698 -2.755 10.664 1.00 93.56 90 LYS A N 1
ATOM 688 C CA . LYS A 1 90 ? -10.696 -2.612 9.597 1.00 93.56 90 LYS A CA 1
ATOM 689 C C . LYS A 1 90 ? -9.997 -2.558 8.248 1.00 93.56 90 LYS A C 1
ATOM 691 O O . LYS A 1 90 ? -9.084 -1.751 8.082 1.00 93.56 90 LYS A O 1
ATOM 696 N N . LEU A 1 91 ? -10.454 -3.364 7.302 1.00 93.69 91 LEU A N 1
ATOM 697 C CA . LEU A 1 91 ? -9.853 -3.462 5.984 1.00 93.69 91 LEU A CA 1
ATOM 698 C C . LEU A 1 91 ? -10.900 -3.355 4.881 1.00 93.69 91 LEU A C 1
ATOM 700 O O . LEU A 1 91 ? -11.819 -4.154 4.838 1.00 93.69 91 LEU A O 1
ATOM 704 N N . ASN A 1 92 ? -10.671 -2.457 3.931 1.00 93.94 92 ASN A N 1
ATOM 705 C CA . ASN A 1 92 ? -11.296 -2.479 2.617 1.00 93.94 92 ASN A CA 1
ATOM 706 C C . ASN A 1 92 ? -10.193 -2.653 1.565 1.00 93.94 92 ASN A C 1
ATOM 708 O O . ASN A 1 92 ? -9.216 -1.904 1.571 1.00 93.94 92 ASN A O 1
ATOM 712 N N . THR A 1 93 ? -10.307 -3.661 0.701 1.00 91.44 93 THR A N 1
ATOM 713 C CA . THR A 1 93 ? -9.247 -4.007 -0.251 1.00 91.44 93 THR A CA 1
ATOM 714 C C . THR A 1 93 ? -9.799 -4.396 -1.615 1.00 91.44 93 THR A C 1
ATOM 716 O O . THR A 1 93 ? -10.793 -5.116 -1.716 1.00 91.44 93 THR A O 1
ATOM 719 N N . HIS A 1 94 ? -9.123 -3.942 -2.669 1.00 90.69 94 HIS A N 1
ATOM 720 C CA . HIS A 1 94 ? -9.350 -4.373 -4.043 1.00 90.69 94 HIS A CA 1
ATOM 721 C C . HIS A 1 94 ? -8.005 -4.671 -4.723 1.00 90.69 94 HIS A C 1
ATOM 723 O O . HIS A 1 94 ? -7.174 -3.775 -4.888 1.00 90.69 94 HIS A O 1
ATOM 729 N N . LEU A 1 95 ? -7.801 -5.939 -5.096 1.00 88.00 95 LEU A N 1
ATOM 730 C CA . LEU A 1 95 ? -6.534 -6.493 -5.598 1.00 88.00 95 LEU A CA 1
ATOM 731 C C . LEU A 1 95 ? -6.761 -7.247 -6.928 1.00 88.00 95 LEU A C 1
ATOM 733 O O . LEU A 1 95 ? -6.794 -8.478 -6.935 1.00 88.00 95 LEU A O 1
ATOM 737 N N . PRO A 1 96 ? -7.020 -6.550 -8.046 1.00 80.06 96 PRO A N 1
ATOM 738 C CA . PRO A 1 96 ? -7.178 -7.200 -9.343 1.00 80.06 96 PRO A CA 1
ATOM 739 C C . PRO A 1 96 ? -5.794 -7.606 -9.877 1.00 80.06 96 PRO A C 1
ATOM 741 O O . PRO A 1 96 ? -4.993 -6.726 -10.187 1.00 80.06 96 PRO A O 1
ATOM 744 N N . ASP A 1 97 ? -5.512 -8.914 -9.953 1.00 78.12 97 ASP A N 1
ATOM 745 C CA . ASP A 1 97 ? -4.164 -9.422 -10.259 1.00 78.12 97 ASP A CA 1
ATOM 746 C C . ASP A 1 97 ? -4.150 -10.833 -10.910 1.00 78.12 97 ASP A C 1
ATOM 748 O O . ASP A 1 97 ? -5.112 -11.601 -10.782 1.00 78.12 97 ASP A O 1
ATOM 752 N N . THR A 1 98 ? -3.070 -11.156 -11.644 1.00 68.12 98 THR A N 1
ATOM 753 C CA . THR A 1 98 ? -2.843 -12.432 -12.363 1.00 68.12 98 THR A CA 1
ATOM 754 C C . THR A 1 98 ? -1.855 -13.413 -11.699 1.00 68.12 98 THR A C 1
ATOM 756 O O . THR A 1 98 ? -1.864 -14.596 -12.046 1.00 68.12 98 THR A O 1
ATOM 759 N N . GLY A 1 99 ? -1.039 -12.964 -10.744 1.00 77.31 99 GLY A N 1
ATOM 760 C CA . GLY A 1 99 ? -0.068 -13.709 -9.938 1.00 77.31 99 GLY A CA 1
ATOM 761 C C . GLY A 1 99 ? -0.018 -13.213 -8.481 1.00 77.31 99 GLY A C 1
ATOM 762 O O . GLY A 1 99 ? 0.801 -12.367 -8.119 1.00 77.31 99 GLY A O 1
ATOM 763 N N . LEU A 1 100 ? -0.870 -13.798 -7.628 1.00 84.62 100 LEU A N 1
ATOM 764 C CA . LEU A 1 100 ? -1.168 -13.285 -6.289 1.00 84.62 100 LEU A CA 1
ATOM 765 C C . LEU A 1 100 ? -0.546 -14.122 -5.157 1.00 84.62 100 LEU A C 1
ATOM 767 O O . LEU A 1 100 ? -0.853 -15.306 -5.005 1.00 84.62 100 LEU A O 1
ATOM 771 N N . ASN A 1 101 ? 0.232 -13.478 -4.284 1.00 89.25 101 ASN A N 1
ATOM 772 C CA . ASN A 1 101 ? 0.588 -13.983 -2.958 1.00 89.25 101 ASN A CA 1
ATOM 773 C C . ASN A 1 101 ? 0.167 -12.963 -1.890 1.00 89.25 101 ASN A C 1
ATOM 775 O O . ASN A 1 101 ? 0.765 -11.896 -1.761 1.00 89.25 101 ASN A O 1
ATOM 779 N N . VAL A 1 102 ? -0.890 -13.280 -1.137 1.00 87.50 102 VAL A N 1
ATOM 780 C CA . VAL A 1 102 ? -1.467 -12.371 -0.139 1.00 87.50 102 VAL A CA 1
ATOM 781 C C . VAL A 1 102 ? -1.508 -13.037 1.221 1.00 87.50 102 VAL A C 1
ATOM 783 O O . VAL A 1 102 ? -2.144 -14.076 1.407 1.00 87.50 102 VAL A O 1
ATOM 786 N N . TYR A 1 103 ? -0.907 -12.364 2.195 1.00 91.12 103 TYR A N 1
ATOM 787 C CA . TYR A 1 103 ? -1.167 -12.593 3.603 1.00 91.12 103 TYR A CA 1
ATOM 788 C C . TYR A 1 103 ? -2.077 -11.490 4.141 1.00 91.12 103 TYR A C 1
ATOM 790 O O . TYR A 1 103 ? -1.729 -10.306 4.127 1.00 91.12 103 TYR A O 1
ATOM 798 N N . LEU A 1 104 ? -3.249 -11.898 4.628 1.00 90.25 104 LEU A N 1
ATOM 799 C CA . LEU A 1 104 ? -4.275 -11.001 5.134 1.00 90.25 104 LEU A CA 1
ATOM 800 C C . LEU A 1 104 ? -4.595 -11.302 6.592 1.00 90.25 104 LEU A C 1
ATOM 802 O O . LEU A 1 104 ? -5.056 -12.396 6.917 1.00 90.25 104 LEU A O 1
ATOM 806 N N . PHE A 1 105 ? -4.446 -10.300 7.452 1.00 92.56 105 PHE A N 1
ATOM 807 C CA . PHE A 1 105 ? -5.017 -10.325 8.790 1.00 92.56 105 PHE A CA 1
ATOM 808 C C . PHE A 1 105 ? -5.922 -9.113 8.982 1.00 92.56 105 PHE A C 1
ATOM 810 O O . PHE A 1 105 ? -5.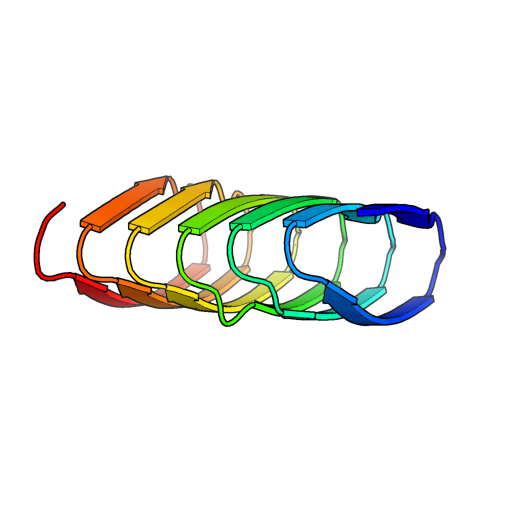454 -7.975 8.995 1.00 92.56 105 PHE A O 1
ATOM 817 N N . ALA A 1 106 ? -7.220 -9.360 9.149 1.00 90.06 106 ALA A N 1
ATOM 818 C CA . ALA A 1 106 ? -8.196 -8.325 9.445 1.00 90.06 106 ALA A CA 1
ATOM 819 C C . ALA A 1 106 ? -9.174 -8.786 10.526 1.00 90.06 106 ALA A C 1
ATOM 821 O O . ALA A 1 106 ? -9.676 -9.907 10.468 1.00 90.06 106 ALA A O 1
ATOM 822 N N . THR A 1 107 ? -9.479 -7.923 11.499 1.00 90.50 107 THR A N 1
ATOM 823 C CA . THR A 1 107 ? -10.544 -8.226 12.480 1.00 90.50 107 THR A CA 1
ATOM 824 C C . THR A 1 107 ? -11.939 -7.841 11.976 1.00 90.50 107 THR A C 1
ATOM 826 O O . THR A 1 107 ? -12.939 -8.324 12.506 1.00 90.50 107 THR A O 1
ATOM 829 N N . LYS A 1 108 ? -12.007 -6.963 10.966 1.00 88.38 108 LYS A N 1
ATOM 830 C CA . LYS A 1 108 ? -13.212 -6.483 10.279 1.00 88.38 108 LYS A CA 1
ATOM 831 C C . LYS A 1 108 ? -12.876 -6.220 8.807 1.00 88.38 108 LYS A C 1
ATOM 833 O O . LYS A 1 108 ? -11.849 -5.599 8.529 1.00 88.38 108 LYS A O 1
ATOM 838 N N . LEU A 1 109 ? -13.747 -6.679 7.913 1.00 83.06 109 LEU A N 1
ATOM 839 C CA . LEU A 1 109 ? -13.709 -6.477 6.459 1.00 83.06 109 LEU A CA 1
ATOM 840 C C . LEU A 1 109 ? -14.883 -5.587 6.030 1.00 83.06 109 LEU A C 1
ATOM 842 O O . LEU A 1 109 ? -15.893 -5.591 6.776 1.00 83.06 109 LEU A O 1
#

Secondary structure (DSSP, 8-state):
-EEE--EEEEEEEEEEEEEEEE--EEEEEEEEEEEEEEEEEE-SEEEEE--EEEEEEEEE-SEEEEEEEEEEEEEE---SEEEEEEEEEEEEEE---SEEEEEEEEEE-

Mean predicted aligned error: 3.67 Å

Foldseek 3Di:
DEEDAEDAEDEDDEEDQEYEYEYEYAAYEDDYEHQYYDYEYEYAHYHDEYEYAHYADEYEYQEYHYEYAYQHEEYEYEYAADHDEYAYQAYDYDYDYNHDDYDDHYVYD